Protein AF-A0A819Q0D3-F1 (afdb_monomer)

Solvent-accessible surface area (backbone atoms only — not comparable to full-atom values): 6272 Å² total; per-residue (Å²): 131,62,69,61,76,65,47,49,62,59,52,56,62,49,54,77,68,57,59,43,68,57,38,52,68,46,88,77,35,41,25,39,36,51,47,84,36,79,43,63,66,57,54,52,51,47,34,61,75,50,35,40,67,84,61,46,70,50,67,92,53,69,6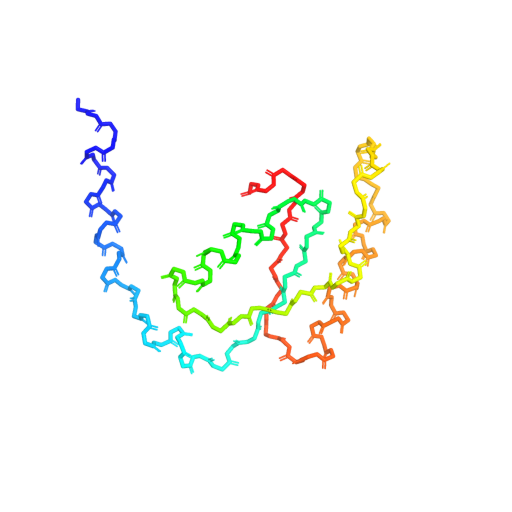9,70,97,79,72,88,71,84,72,88,51,73,66,58,55,47,53,52,51,52,51,46,50,51,54,24,62,75,69,66,37,78,43,78,48,78,37,51,51,85,55,123

Foldseek 3Di:
DDPCVVVVVVVVVVVVVLPLVCQQVPPAAEEEFEAQAPLPVVVVVVCVVSNHDDHHYLVVRPDDPPDPDDDDDPVSVVVSVVSSVVVCVVVVHPYYHYAYHVRD

Secondary structure (DSSP, 8-state):
--HHHHHHHHHHHHHTT--HHHHHT----EEEEESSSSTHHHHHHHHHHTTPPPPEE-GGG---TT---SS--HHHHHHHHHHHHHHHHHHT-SEEEEE-TT--

Structure (mmCIF, N/CA/C/O backbone):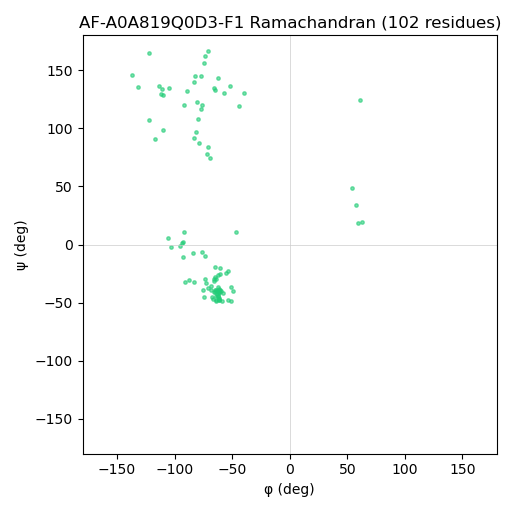
data_AF-A0A819Q0D3-F1
#
_entry.id   AF-A0A819Q0D3-F1
#
loop_
_atom_site.group_PDB
_atom_site.id
_atom_site.type_symbol
_atom_site.label_atom_id
_atom_site.label_alt_id
_atom_site.label_comp_id
_atom_site.label_asym_id
_atom_site.label_entity_id
_atom_site.label_seq_id
_atom_site.pdbx_PDB_ins_code
_atom_site.Cartn_x
_atom_site.Cartn_y
_atom_site.Cartn_z
_atom_site.occupancy
_atom_site.B_iso_or_equiv
_atom_site.auth_seq_id
_atom_site.auth_comp_id
_atom_site.auth_asym_id
_atom_site.auth_atom_id
_atom_site.pdbx_PDB_model_num
ATOM 1 N N . SER A 1 1 ? 32.660 -3.798 -16.308 1.00 59.56 1 SER A N 1
ATOM 2 C CA . SER A 1 1 ? 31.417 -4.593 -16.277 1.00 59.56 1 SER A CA 1
ATOM 3 C C . SER A 1 1 ? 30.276 -3.665 -15.939 1.00 59.56 1 SER A C 1
ATOM 5 O O . SER A 1 1 ? 30.367 -2.997 -14.907 1.00 59.56 1 SER A O 1
ATOM 7 N N . ASP A 1 2 ? 29.285 -3.603 -16.819 1.00 71.25 2 ASP A N 1
ATOM 8 C CA . ASP A 1 2 ? 28.100 -2.762 -16.679 1.00 71.25 2 ASP A CA 1
ATOM 9 C C . ASP A 1 2 ? 27.375 -3.098 -15.357 1.00 71.25 2 ASP A C 1
ATOM 11 O O . ASP A 1 2 ? 27.187 -4.282 -15.053 1.00 71.25 2 ASP A O 1
ATOM 15 N N . PRO A 1 3 ? 27.026 -2.106 -14.516 1.00 71.56 3 PRO A N 1
ATOM 16 C CA . PRO A 1 3 ? 26.212 -2.334 -13.326 1.00 71.56 3 PRO A CA 1
ATOM 17 C C . PRO A 1 3 ? 24.932 -3.122 -13.628 1.00 71.56 3 PRO A C 1
ATOM 19 O O . PRO A 1 3 ? 24.561 -3.988 -12.841 1.00 71.56 3 PRO A O 1
ATOM 22 N N . VAL A 1 4 ? 24.307 -2.891 -14.785 1.00 71.19 4 VAL A N 1
ATOM 23 C CA . VAL A 1 4 ? 23.078 -3.572 -15.206 1.00 71.19 4 VAL A CA 1
ATOM 24 C C . VAL A 1 4 ? 23.311 -5.077 -15.323 1.00 71.19 4 VAL A C 1
ATOM 26 O O . VAL A 1 4 ? 22.585 -5.854 -14.712 1.00 71.19 4 VAL A O 1
ATOM 29 N N . GLU A 1 5 ? 24.387 -5.508 -15.983 1.00 75.81 5 GLU A N 1
ATOM 30 C CA . GLU A 1 5 ? 24.718 -6.933 -16.149 1.00 75.81 5 GLU A CA 1
ATOM 31 C C . GLU A 1 5 ? 24.940 -7.670 -14.818 1.00 75.81 5 GLU A C 1
ATOM 33 O O . GLU A 1 5 ? 24.738 -8.880 -14.734 1.00 75.81 5 GLU A O 1
ATOM 38 N N . LYS A 1 6 ? 25.335 -6.955 -13.756 1.00 72.81 6 LYS A N 1
ATOM 39 C CA . LYS A 1 6 ? 25.507 -7.534 -12.413 1.00 72.81 6 LYS A CA 1
ATOM 40 C C . LYS A 1 6 ? 24.207 -7.618 -11.622 1.00 72.81 6 LYS A C 1
ATOM 42 O O . LYS A 1 6 ? 24.063 -8.510 -10.789 1.00 72.81 6 LYS A O 1
ATOM 47 N N . VAL A 1 7 ? 23.290 -6.678 -11.840 1.00 69.94 7 VAL A N 1
ATOM 48 C CA . VAL A 1 7 ? 22.054 -6.553 -11.055 1.00 69.94 7 VAL A CA 1
ATOM 49 C C . VAL A 1 7 ? 20.916 -7.361 -11.686 1.00 69.94 7 VAL A C 1
ATOM 51 O O . VAL A 1 7 ? 20.114 -7.945 -10.956 1.00 69.94 7 VAL A O 1
ATOM 54 N N . THR A 1 8 ? 20.889 -7.490 -13.016 1.00 71.31 8 THR A N 1
ATOM 55 C C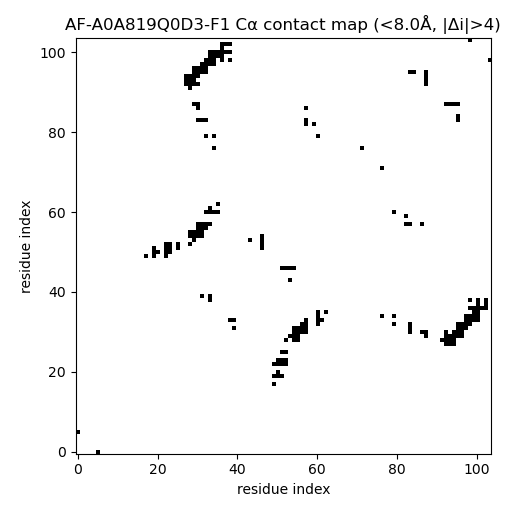A . THR A 1 8 ? 19.863 -8.245 -13.755 1.00 71.31 8 THR A CA 1
ATOM 56 C C . THR A 1 8 ? 19.686 -9.688 -13.260 1.00 71.31 8 THR A C 1
ATOM 58 O O . THR A 1 8 ? 18.553 -10.051 -12.943 1.00 71.31 8 THR A O 1
ATOM 61 N N . PRO A 1 9 ? 20.742 -10.501 -13.049 1.00 68.44 9 PRO A N 1
ATOM 62 C CA . PRO A 1 9 ? 20.572 -11.882 -12.581 1.00 68.44 9 PRO A CA 1
ATOM 63 C C . PRO A 1 9 ? 20.003 -11.974 -11.156 1.00 68.44 9 PRO A C 1
ATOM 65 O O . PRO A 1 9 ? 19.287 -12.918 -10.817 1.00 68.44 9 PRO A O 1
ATOM 68 N N . LEU A 1 10 ? 20.311 -10.992 -10.299 1.00 65.00 10 LEU A N 1
ATOM 69 C CA . LEU A 1 10 ? 19.766 -10.909 -8.940 1.00 65.00 10 LEU A CA 1
ATOM 70 C C . LEU A 1 10 ? 18.280 -10.537 -8.964 1.00 65.00 10 LEU A C 1
ATOM 72 O O . LEU A 1 10 ? 17.502 -11.078 -8.177 1.00 65.00 10 LEU A O 1
ATOM 76 N N . PHE A 1 11 ? 17.884 -9.655 -9.882 1.00 63.38 11 PHE A N 1
ATOM 77 C CA . PHE A 1 11 ? 16.492 -9.274 -10.099 1.00 63.38 11 PHE A CA 1
ATOM 78 C C . PHE A 1 11 ? 15.665 -10.441 -10.663 1.00 63.38 11 PHE A C 1
ATOM 80 O O . PHE A 1 11 ? 14.603 -10.762 -10.133 1.00 63.38 11 PHE A O 1
ATOM 87 N N . GLU A 1 12 ? 16.188 -11.156 -11.662 1.00 63.97 12 GLU A N 1
ATOM 88 C CA . GLU A 1 12 ? 15.541 -12.334 -12.256 1.00 63.97 12 GLU A CA 1
ATOM 89 C C . GLU A 1 12 ? 15.371 -13.484 -11.256 1.00 63.97 12 GLU A C 1
ATOM 91 O O . GLU A 1 12 ? 14.309 -14.103 -11.194 1.00 63.97 12 GLU A O 1
ATOM 96 N N . ARG A 1 13 ? 16.371 -13.731 -10.398 1.00 60.34 13 ARG A N 1
ATOM 97 C CA . ARG A 1 13 ? 16.266 -14.716 -9.310 1.00 60.34 13 ARG A CA 1
ATOM 98 C C . ARG A 1 13 ? 15.231 -14.319 -8.255 1.00 60.34 13 ARG A C 1
ATOM 100 O O . ARG A 1 13 ? 14.644 -15.190 -7.623 1.00 60.34 13 ARG A O 1
ATOM 107 N N . LYS A 1 14 ? 15.002 -13.021 -8.048 1.00 58.31 14 LYS A N 1
ATOM 108 C CA . LYS A 1 14 ? 13.951 -12.525 -7.150 1.00 58.31 14 LYS A CA 1
ATOM 109 C C . LYS A 1 14 ? 12.563 -12.701 -7.775 1.00 58.31 14 LYS A C 1
ATOM 111 O O . LYS A 1 14 ? 11.613 -12.971 -7.050 1.00 58.31 14 LYS A O 1
ATOM 116 N N . ASN A 1 15 ? 12.457 -12.653 -9.107 1.00 58.06 15 ASN A N 1
ATOM 117 C CA . ASN A 1 15 ? 11.195 -12.872 -9.813 1.00 58.06 15 ASN A CA 1
ATOM 118 C C . ASN A 1 15 ? 10.622 -14.285 -9.653 1.00 58.06 15 ASN A C 1
ATOM 120 O O . ASN A 1 15 ? 9.405 -14.435 -9.615 1.00 58.06 15 ASN A O 1
ATOM 124 N N . SER A 1 16 ? 11.462 -15.310 -9.477 1.00 57.03 16 SER A N 1
ATOM 125 C CA . SER A 1 16 ? 10.981 -16.668 -9.183 1.00 57.03 16 SER A CA 1
ATOM 126 C C . SER A 1 16 ? 10.459 -16.853 -7.750 1.00 57.03 16 SER A C 1
ATOM 128 O O . SER A 1 16 ? 9.855 -17.883 -7.467 1.00 57.03 16 SER A O 1
ATOM 130 N N . LEU A 1 17 ? 10.667 -15.871 -6.861 1.00 56.81 17 LEU A N 1
ATOM 131 C CA . LEU A 1 17 ? 10.127 -15.850 -5.495 1.00 56.81 17 LEU A CA 1
ATOM 132 C C . LEU A 1 17 ? 8.779 -15.124 -5.401 1.00 56.81 17 LEU A C 1
ATOM 134 O O . LEU A 1 17 ? 8.121 -15.197 -4.365 1.00 56.81 17 LEU A O 1
ATOM 138 N N . PHE A 1 18 ? 8.353 -14.421 -6.456 1.00 62.09 18 PHE A N 1
ATOM 139 C CA . PHE A 1 18 ? 7.021 -13.830 -6.500 1.00 62.09 18 PHE A CA 1
ATOM 140 C C . PHE A 1 18 ? 6.031 -14.889 -6.957 1.00 62.09 18 PHE A C 1
ATOM 142 O O . PHE A 1 18 ? 5.768 -15.086 -8.143 1.00 62.09 18 PHE A O 1
ATOM 149 N N . GLU A 1 19 ? 5.463 -15.586 -5.986 1.00 69.00 19 GLU A N 1
ATOM 150 C CA . GLU A 1 19 ? 4.349 -16.488 -6.217 1.00 69.00 19 GLU A CA 1
ATOM 151 C C . GLU A 1 19 ? 3.087 -15.658 -6.503 1.00 69.00 19 GLU A C 1
ATOM 153 O O . GLU A 1 19 ? 2.219 -15.460 -5.656 1.00 69.00 19 GLU A O 1
ATOM 158 N N . TYR A 1 20 ? 2.984 -15.149 -7.735 1.00 70.88 20 TYR A N 1
ATOM 159 C CA . TYR A 1 20 ? 1.912 -14.256 -8.189 1.00 70.88 20 TYR A CA 1
ATOM 160 C C . TYR A 1 20 ? 0.498 -14.807 -7.948 1.00 70.88 20 TYR A C 1
ATOM 162 O O . TYR A 1 20 ? -0.465 -14.047 -7.897 1.00 70.88 20 TYR A O 1
ATOM 170 N N . ILE A 1 21 ? 0.368 -16.130 -7.816 1.00 72.44 21 ILE A N 1
ATOM 171 C CA . ILE A 1 21 ? -0.888 -16.798 -7.471 1.00 72.44 21 ILE A CA 1
ATOM 172 C C . ILE A 1 21 ? -1.344 -16.388 -6.065 1.00 72.44 21 ILE A C 1
ATOM 174 O O . ILE A 1 21 ? -2.512 -16.046 -5.899 1.00 72.44 21 ILE A O 1
ATOM 178 N N . PHE A 1 22 ? -0.438 -16.345 -5.082 1.00 80.06 22 PHE A N 1
ATOM 179 C CA . PHE A 1 22 ? -0.782 -15.943 -3.717 1.00 80.06 22 PHE A CA 1
ATOM 180 C C . PHE A 1 22 ? -1.143 -14.462 -3.629 1.00 80.06 22 PHE A C 1
ATOM 182 O O . PHE A 1 22 ? -2.072 -14.117 -2.903 1.00 80.06 22 PHE A O 1
ATOM 189 N N . ASN A 1 23 ? -0.487 -13.601 -4.413 1.00 82.12 23 ASN A N 1
ATOM 190 C CA . ASN A 1 23 ? -0.830 -12.177 -4.482 1.00 82.12 23 ASN A CA 1
ATOM 191 C C . ASN A 1 23 ? -2.240 -11.950 -5.045 1.00 82.12 23 ASN A C 1
ATOM 193 O O . ASN A 1 23 ? -2.971 -11.102 -4.544 1.00 82.12 23 ASN A O 1
ATOM 197 N N . ALA A 1 24 ? -2.643 -12.728 -6.053 1.00 81.00 24 ALA A N 1
ATOM 198 C CA . ALA A 1 24 ? -3.967 -12.605 -6.659 1.00 81.00 24 ALA A CA 1
ATOM 199 C C . ALA A 1 24 ? -5.088 -13.130 -5.752 1.00 81.00 24 ALA A C 1
ATOM 201 O O . ALA A 1 24 ? -6.200 -12.597 -5.779 1.00 81.00 24 ALA A O 1
ATOM 202 N N . SER A 1 25 ? -4.804 -14.165 -4.954 1.00 84.12 25 SER A N 1
ATOM 203 C CA . SER A 1 25 ? -5.756 -14.778 -4.022 1.00 84.12 25 SER A CA 1
ATOM 204 C C . SER A 1 25 ? -5.695 -14.208 -2.605 1.00 84.12 25 SER A C 1
ATOM 206 O O . SER A 1 25 ? -6.382 -14.718 -1.719 1.00 84.12 25 SER A O 1
ATOM 208 N N . THR A 1 26 ? -4.839 -13.215 -2.354 1.00 85.25 26 THR A N 1
ATOM 209 C CA . THR A 1 26 ? -4.665 -12.670 -1.009 1.00 85.25 26 THR A CA 1
ATOM 210 C C . THR A 1 26 ? -5.949 -11.975 -0.546 1.00 85.25 26 THR A C 1
ATOM 212 O O . THR A 1 26 ? -6.534 -11.203 -1.307 1.00 85.25 26 THR A O 1
ATOM 215 N N . PRO A 1 27 ? -6.410 -12.214 0.694 1.00 87.81 27 PRO A N 1
ATOM 216 C CA . PRO A 1 27 ? -7.529 -11.467 1.259 1.00 87.81 27 PRO A CA 1
ATOM 217 C C . PRO A 1 27 ? -7.118 -10.057 1.706 1.00 87.81 27 PRO A C 1
ATOM 219 O O . PRO A 1 27 ? -7.985 -9.291 2.123 1.00 87.81 27 PRO A O 1
ATOM 222 N N . LEU A 1 28 ? -5.816 -9.739 1.647 1.00 89.75 28 LEU A N 1
ATOM 223 C CA . LEU A 1 28 ? -5.270 -8.476 2.117 1.00 89.75 28 LEU A CA 1
ATOM 224 C C . LEU A 1 28 ? -5.799 -7.304 1.296 1.00 89.75 28 LEU A C 1
ATOM 226 O O . LEU A 1 28 ? -5.771 -7.312 0.063 1.00 89.75 28 LEU A O 1
ATOM 230 N N . LYS A 1 29 ? -6.232 -6.269 2.005 1.00 91.44 29 LYS A N 1
ATOM 231 C CA . LYS A 1 29 ? -6.720 -5.020 1.438 1.00 91.44 29 LYS A CA 1
ATOM 232 C C . LYS A 1 29 ? -5.752 -3.892 1.737 1.00 91.44 29 LYS A C 1
ATOM 234 O O . LYS A 1 29 ? -5.337 -3.690 2.877 1.00 91.44 29 LYS A O 1
ATOM 239 N N . PHE A 1 30 ? -5.465 -3.119 0.705 1.00 90.75 30 PHE A N 1
ATOM 240 C CA . PHE A 1 30 ? -4.539 -2.001 0.767 1.00 90.75 30 PHE A CA 1
ATOM 241 C C . PHE A 1 30 ? -5.307 -0.704 0.554 1.00 90.75 30 PHE A C 1
ATOM 243 O O . PHE A 1 30 ? -6.145 -0.629 -0.344 1.00 90.75 30 PHE A O 1
ATOM 250 N N . VAL A 1 31 ? -5.012 0.308 1.360 1.00 90.44 31 VAL A N 1
ATOM 251 C CA . VAL A 1 31 ? -5.376 1.699 1.088 1.00 90.44 31 VAL A CA 1
ATOM 252 C C . VAL A 1 31 ? -4.131 2.438 0.638 1.00 90.44 31 VAL A C 1
ATOM 254 O O . VAL A 1 31 ? -3.077 2.296 1.250 1.00 90.44 31 VAL A O 1
ATOM 257 N N . TYR A 1 32 ? -4.252 3.227 -0.418 1.00 86.00 32 TYR A N 1
ATOM 258 C CA . TYR A 1 32 ? -3.182 4.081 -0.908 1.00 86.00 32 TYR A CA 1
ATOM 259 C C . TYR A 1 32 ? -3.525 5.548 -0.650 1.00 86.00 32 TYR A C 1
ATOM 261 O O . TYR A 1 32 ? -4.618 6.003 -1.001 1.00 86.00 32 TYR A O 1
ATOM 269 N N . THR A 1 33 ? -2.586 6.267 -0.037 1.00 82.06 33 THR A N 1
ATOM 270 C CA . THR A 1 33 ? -2.705 7.685 0.314 1.00 82.06 33 THR A CA 1
ATOM 271 C C . THR A 1 33 ? -1.567 8.466 -0.354 1.00 82.06 33 THR A C 1
ATOM 273 O O . THR A 1 33 ? -0.401 8.309 0.024 1.00 82.06 33 THR A O 1
ATOM 276 N N . PRO A 1 34 ? -1.865 9.253 -1.405 1.00 72.06 34 PRO A N 1
ATOM 277 C CA . PRO A 1 34 ? -0.888 10.151 -1.996 1.00 72.06 34 PRO A CA 1
ATOM 278 C C . PRO A 1 34 ? -0.791 11.418 -1.140 1.00 72.06 34 PRO A C 1
ATOM 280 O O . PRO A 1 34 ? -1.692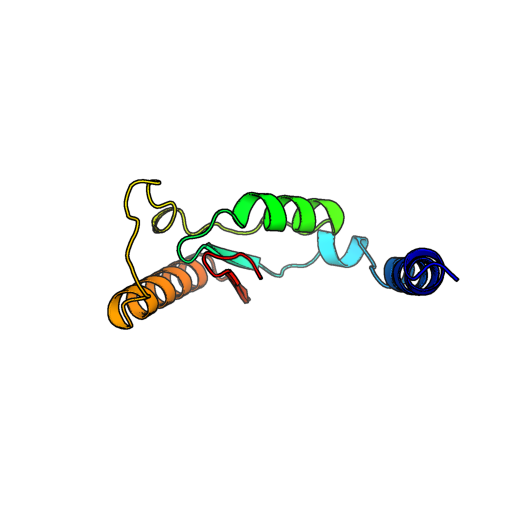 12.253 -1.150 1.00 72.06 34 PRO A O 1
ATOM 283 N N . VAL A 1 35 ? 0.314 11.581 -0.418 1.00 68.38 35 VAL A N 1
ATOM 284 C CA . VAL A 1 35 ? 0.641 12.823 0.285 1.00 68.38 35 VAL A CA 1
ATOM 285 C C . VAL A 1 35 ? 1.244 13.763 -0.761 1.00 68.38 35 VAL A C 1
ATOM 287 O O . VAL A 1 35 ? 2.394 13.606 -1.146 1.00 68.38 35 VAL A O 1
ATOM 290 N N . HIS A 1 36 ? 0.439 14.668 -1.326 1.00 61.12 36 HIS A N 1
ATOM 291 C CA . HIS A 1 36 ? 0.877 15.687 -2.301 1.00 61.12 36 HIS A CA 1
ATOM 292 C C . HIS A 1 36 ? 1.517 15.188 -3.625 1.00 61.12 36 HIS A C 1
ATOM 294 O O . HIS A 1 36 ? 2.173 15.969 -4.312 1.00 61.12 36 HIS A O 1
ATOM 300 N N . GLY A 1 37 ? 1.336 13.922 -4.028 1.00 59.94 37 GLY A N 1
ATOM 301 C CA . GLY A 1 37 ? 2.152 13.301 -5.090 1.00 59.94 37 GLY A CA 1
ATOM 302 C C . GLY A 1 37 ? 1.425 12.742 -6.326 1.00 59.94 37 GLY A C 1
ATOM 303 O O . GLY A 1 37 ? 0.226 12.467 -6.333 1.00 59.94 37 GLY A O 1
ATOM 304 N N . ILE A 1 38 ? 2.212 12.481 -7.381 1.00 66.56 38 ILE A N 1
ATOM 305 C CA . ILE A 1 38 ? 1.822 11.813 -8.649 1.00 66.56 38 ILE A CA 1
ATOM 306 C C . ILE A 1 38 ? 2.044 10.282 -8.633 1.00 66.56 38 ILE A C 1
ATOM 308 O O . ILE A 1 38 ? 1.972 9.604 -9.669 1.00 66.56 38 ILE A O 1
ATOM 312 N N . GLY A 1 39 ? 2.332 9.719 -7.455 1.00 68.38 39 GLY A N 1
ATOM 313 C CA . GLY A 1 39 ? 2.743 8.325 -7.264 1.00 68.38 39 GLY A CA 1
ATOM 314 C C . GLY A 1 39 ? 1.688 7.276 -7.615 1.00 68.38 39 GLY A C 1
ATOM 315 O O . GLY A 1 39 ? 2.049 6.140 -7.927 1.00 68.38 39 GLY A O 1
ATOM 316 N N . GLN A 1 40 ? 0.407 7.657 -7.684 1.00 76.44 40 GLN A N 1
ATOM 317 C CA . GLN A 1 40 ? -0.705 6.735 -7.935 1.00 76.44 40 GLN A CA 1
ATOM 318 C C . GLN A 1 40 ? -0.461 5.854 -9.166 1.00 76.44 40 GLN A C 1
ATOM 320 O O . GLN A 1 40 ? -0.562 4.632 -9.084 1.00 76.44 40 GLN A O 1
ATOM 325 N N . SER A 1 41 ? -0.059 6.452 -10.293 1.00 80.38 41 SER A N 1
ATOM 326 C CA . SER A 1 41 ? 0.147 5.698 -11.536 1.00 80.38 41 SER A CA 1
ATOM 327 C C . SER A 1 41 ? 1.292 4.678 -11.441 1.00 80.38 41 SER A C 1
ATOM 329 O O . SER A 1 41 ? 1.273 3.661 -12.134 1.00 80.38 41 SER A O 1
ATOM 331 N N . HIS A 1 42 ? 2.294 4.923 -10.592 1.00 80.94 42 HIS A N 1
ATOM 332 C CA . HIS A 1 42 ? 3.401 3.995 -10.358 1.00 80.94 42 HIS A CA 1
ATOM 333 C C . HIS A 1 42 ? 2.945 2.817 -9.499 1.00 80.94 42 HIS A C 1
ATOM 335 O O . HIS A 1 42 ? 3.204 1.665 -9.853 1.00 80.94 42 HIS A O 1
ATOM 341 N N . VAL A 1 43 ? 2.207 3.099 -8.422 1.00 83.06 43 VAL A N 1
ATOM 342 C CA . VAL A 1 43 ? 1.664 2.073 -7.524 1.00 83.06 43 VAL A CA 1
ATOM 343 C C . VAL A 1 43 ? 0.634 1.204 -8.250 1.00 83.06 43 VAL A C 1
ATOM 345 O O . VAL A 1 43 ? 0.674 -0.017 -8.125 1.00 83.06 43 VAL A O 1
ATOM 348 N N . GLU A 1 44 ? -0.213 1.782 -9.107 1.00 85.38 44 GLU A N 1
ATOM 349 C CA . GLU A 1 44 ? -1.133 1.024 -9.970 1.00 85.38 44 GLU A CA 1
ATOM 350 C C . GLU A 1 44 ? -0.385 0.056 -10.891 1.00 85.38 44 GLU A C 1
ATOM 352 O O . GLU A 1 44 ? -0.709 -1.133 -10.942 1.00 85.38 44 GLU A O 1
ATOM 357 N N . ARG A 1 45 ? 0.660 0.532 -11.585 1.00 84.75 45 ARG A N 1
ATOM 358 C CA . ARG A 1 45 ? 1.486 -0.326 -12.449 1.00 84.75 45 ARG A CA 1
ATOM 359 C C . ARG A 1 45 ? 2.166 -1.442 -11.658 1.00 84.75 45 ARG A C 1
ATOM 361 O O . ARG A 1 45 ? 2.235 -2.565 -12.156 1.00 84.75 45 ARG A O 1
ATOM 368 N N . ALA A 1 46 ? 2.624 -1.165 -10.438 1.00 85.06 46 ALA A N 1
ATOM 369 C CA . ALA A 1 46 ? 3.203 -2.177 -9.562 1.00 85.06 46 ALA A CA 1
ATOM 370 C C . ALA A 1 46 ? 2.164 -3.240 -9.170 1.00 85.06 46 ALA A C 1
ATOM 372 O O . ALA A 1 46 ? 2.412 -4.430 -9.347 1.00 85.06 46 ALA A O 1
ATOM 373 N N . PHE A 1 47 ? 0.974 -2.838 -8.723 1.00 88.56 47 PHE A N 1
ATOM 374 C CA . PHE A 1 47 ? -0.094 -3.773 -8.356 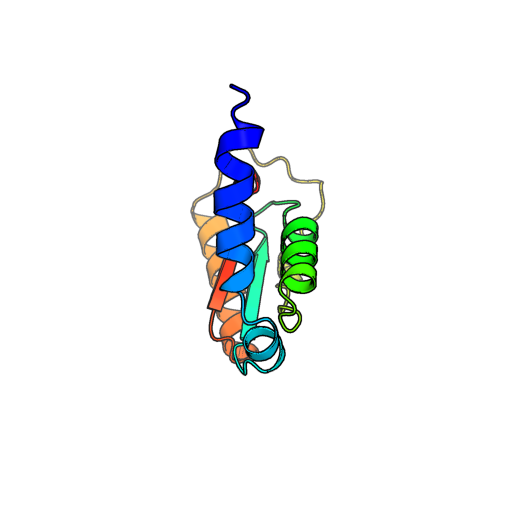1.00 88.56 47 PHE A CA 1
ATOM 375 C C . PHE A 1 47 ? -0.485 -4.689 -9.521 1.00 88.56 47 PHE A C 1
ATOM 377 O O . PHE A 1 47 ? -0.616 -5.900 -9.331 1.00 88.56 47 PHE A O 1
ATOM 384 N N . VAL A 1 48 ? -0.571 -4.141 -10.737 1.00 86.12 48 VAL A N 1
ATOM 385 C CA . VAL A 1 48 ? -0.810 -4.923 -11.960 1.00 86.12 48 VAL A CA 1
ATOM 386 C C . VAL A 1 48 ? 0.343 -5.891 -12.242 1.00 86.12 48 VAL A C 1
ATOM 388 O O . VAL A 1 48 ? 0.099 -7.075 -12.479 1.00 86.12 48 VAL A O 1
ATOM 391 N N . ALA A 1 49 ? 1.595 -5.428 -12.179 1.00 84.00 49 ALA A N 1
ATOM 392 C CA . ALA A 1 49 ? 2.772 -6.261 -12.434 1.00 84.00 49 ALA A CA 1
ATOM 393 C C . ALA A 1 49 ? 2.902 -7.426 -11.435 1.00 84.00 49 ALA A C 1
ATOM 395 O O . ALA A 1 49 ? 3.283 -8.533 -11.819 1.00 84.00 49 ALA A O 1
ATOM 396 N N . PHE A 1 50 ? 2.536 -7.199 -10.171 1.00 84.69 50 PHE A N 1
ATOM 397 C CA . PHE A 1 50 ? 2.591 -8.198 -9.102 1.00 84.69 50 PHE A CA 1
ATOM 398 C C . PHE A 1 50 ? 1.287 -8.989 -8.905 1.00 84.69 50 PHE A C 1
ATOM 400 O O . PHE A 1 50 ? 1.248 -9.870 -8.042 1.00 84.69 50 PHE A O 1
ATOM 407 N N . LYS A 1 51 ? 0.259 -8.732 -9.727 1.00 86.00 51 LYS A N 1
ATOM 408 C CA . LYS A 1 51 ? -1.071 -9.369 -9.700 1.00 86.00 51 LYS A CA 1
ATOM 409 C C . LYS A 1 51 ? -1.816 -9.235 -8.368 1.00 86.00 51 LYS A C 1
ATOM 411 O O . LYS A 1 51 ? -2.541 -10.147 -7.981 1.00 86.00 51 LYS A O 1
ATOM 416 N N . PHE A 1 52 ? -1.649 -8.116 -7.672 1.00 87.25 52 PHE A N 1
ATOM 417 C CA . PHE A 1 52 ? -2.460 -7.812 -6.495 1.00 87.25 52 PHE A CA 1
ATOM 418 C C . PHE A 1 52 ? -3.875 -7.382 -6.889 1.00 87.25 52 PHE A C 1
ATOM 420 O O . PHE A 1 52 ? -4.108 -6.869 -7.985 1.00 87.25 52 PHE A O 1
ATOM 427 N N . GLN A 1 53 ? -4.821 -7.560 -5.965 1.00 88.81 53 GLN A N 1
ATOM 428 C CA . GLN A 1 53 ? -6.125 -6.907 -6.064 1.00 88.81 53 GLN A CA 1
ATOM 429 C C . GLN A 1 53 ? -5.944 -5.382 -6.007 1.00 88.81 53 GLN A C 1
ATOM 431 O O . GLN A 1 53 ? -5.077 -4.923 -5.259 1.00 88.81 53 GLN A O 1
ATOM 436 N N . PRO A 1 54 ? -6.735 -4.591 -6.756 1.00 88.50 54 PRO A N 1
ATOM 437 C CA . PRO A 1 54 ? -6.644 -3.135 -6.721 1.00 88.50 54 PRO A CA 1
ATOM 438 C C . PRO A 1 54 ? -6.721 -2.592 -5.291 1.00 88.50 54 PRO A C 1
ATOM 440 O O . PRO A 1 54 ? -7.550 -3.035 -4.493 1.00 88.50 54 PRO A O 1
ATOM 443 N N . PHE A 1 55 ? -5.859 -1.630 -4.973 1.00 88.81 55 PHE A N 1
ATOM 444 C CA . PHE A 1 55 ? -5.935 -0.909 -3.709 1.00 88.81 55 PHE A CA 1
ATOM 445 C C . PHE A 1 55 ? -7.117 0.068 -3.708 1.00 88.81 55 PHE A C 1
ATOM 447 O O . PHE A 1 55 ? -7.659 0.446 -4.748 1.00 88.81 55 PHE A O 1
ATOM 454 N N . ILE A 1 56 ? -7.499 0.501 -2.515 1.00 89.06 56 ILE A N 1
ATOM 455 C CA . ILE A 1 56 ? -8.531 1.504 -2.288 1.00 89.06 56 ILE A CA 1
ATOM 456 C C . ILE A 1 56 ? -7.843 2.858 -2.218 1.00 89.06 56 ILE A C 1
ATOM 458 O O . ILE A 1 56 ? -6.965 3.075 -1.385 1.00 89.06 56 ILE A O 1
ATOM 462 N N . LEU A 1 57 ? -8.218 3.761 -3.110 1.00 83.81 57 LEU A N 1
ATOM 463 C CA . LEU A 1 57 ? -7.676 5.108 -3.116 1.00 83.81 57 LEU A CA 1
ATOM 464 C C . LEU A 1 57 ? -8.423 5.986 -2.107 1.00 83.81 57 LEU A C 1
ATOM 466 O O . LEU A 1 57 ? -9.649 5.913 -2.010 1.00 83.81 57 LEU A O 1
ATOM 470 N N . VAL A 1 58 ? -7.687 6.831 -1.391 1.00 79.75 58 VAL A N 1
ATOM 471 C CA . VAL A 1 58 ? -8.264 7.944 -0.628 1.00 79.75 58 VAL A CA 1
ATOM 472 C C . VAL A 1 58 ? -8.579 9.075 -1.613 1.00 79.75 58 VAL A C 1
ATOM 474 O O . VAL A 1 58 ? -7.736 9.923 -1.901 1.00 79.75 58 VAL A O 1
ATOM 477 N N . ASP A 1 59 ? -9.773 9.043 -2.211 1.00 68.25 59 ASP A N 1
ATOM 478 C CA . ASP A 1 59 ? -10.194 10.030 -3.219 1.00 68.25 59 ASP A CA 1
ATOM 479 C C . ASP A 1 59 ? -10.256 11.455 -2.644 1.00 68.25 59 ASP A C 1
ATOM 481 O O . ASP A 1 59 ? -10.060 12.422 -3.376 1.00 68.25 59 ASP A O 1
ATOM 485 N N . GLU A 1 60 ? -10.463 11.591 -1.332 1.00 62.81 60 GLU A N 1
ATOM 486 C CA . GLU A 1 60 ? -10.450 12.859 -0.600 1.00 62.81 60 GLU A CA 1
ATOM 487 C C . GLU A 1 60 ? -9.093 13.584 -0.681 1.00 62.81 60 GLU A C 1
ATOM 489 O O . GLU A 1 60 ? -9.038 14.797 -0.507 1.00 62.81 60 GLU A O 1
ATOM 494 N N . GLN A 1 61 ? -8.018 12.856 -1.004 1.00 61.09 61 GLN A N 1
ATOM 495 C CA . GLN A 1 61 ? -6.648 13.364 -1.141 1.00 61.09 61 GLN A CA 1
ATOM 496 C C . GLN A 1 61 ? -6.183 13.474 -2.594 1.00 61.09 61 GLN A C 1
ATOM 498 O O . GLN A 1 61 ? -5.031 13.821 -2.853 1.00 61.09 61 GLN A O 1
ATOM 503 N N . LYS A 1 62 ? -7.063 13.225 -3.576 1.00 60.16 62 LYS A N 1
ATOM 504 C CA . LYS A 1 62 ? -6.817 13.640 -4.966 1.00 60.16 62 LYS A CA 1
ATOM 505 C C . LYS A 1 62 ? -6.902 15.162 -5.039 1.00 60.16 62 LYS A C 1
ATOM 507 O O . LYS A 1 62 ? -7.891 15.719 -5.519 1.00 60.16 62 LYS A O 1
ATOM 512 N N . GLN A 1 63 ? -5.887 15.856 -4.537 1.00 53.75 63 GLN A N 1
ATOM 513 C CA . GLN A 1 63 ? -5.911 17.305 -4.526 1.00 53.75 63 GLN A CA 1
ATOM 514 C C . GLN A 1 63 ? -5.312 17.892 -5.800 1.00 53.75 63 GLN A C 1
ATOM 516 O O . GLN A 1 63 ? -4.258 17.505 -6.299 1.00 53.75 63 GLN A O 1
ATOM 521 N N . SER A 1 64 ? -6.097 18.829 -6.324 1.00 46.50 64 SER A N 1
ATOM 522 C CA . SER A 1 64 ? -5.838 19.726 -7.436 1.00 46.50 64 SER A CA 1
ATOM 523 C C . SER A 1 64 ? -4.403 20.260 -7.427 1.00 46.50 64 SER A C 1
ATOM 525 O O . SER A 1 64 ? -3.950 20.811 -6.431 1.00 46.50 64 SER A O 1
ATOM 527 N N . TRP A 1 65 ? -3.751 20.159 -8.583 1.00 44.84 65 TRP A N 1
ATOM 528 C CA . TRP A 1 65 ? -2.457 20.698 -9.035 1.00 44.84 65 TRP A CA 1
ATOM 529 C C . TRP A 1 65 ? -2.166 22.189 -8.735 1.00 44.84 65 TRP A C 1
ATOM 531 O O . TRP A 1 65 ? -1.227 22.756 -9.288 1.00 44.84 65 TRP A O 1
ATOM 541 N N . LEU A 1 66 ? -2.974 22.854 -7.910 1.00 42.94 66 LEU A N 1
ATOM 542 C CA . LEU A 1 66 ? -2.952 24.295 -7.686 1.00 42.94 66 LEU A CA 1
ATOM 543 C C . LEU A 1 66 ? -2.290 24.741 -6.386 1.00 42.94 66 LEU A C 1
ATOM 545 O O . LEU A 1 66 ? -2.181 25.950 -6.190 1.00 42.94 66 LEU A O 1
ATOM 549 N N . VAL A 1 67 ? -1.821 23.836 -5.524 1.00 46.16 67 VAL A N 1
ATOM 550 C CA . VAL A 1 67 ? -1.137 24.265 -4.300 1.00 46.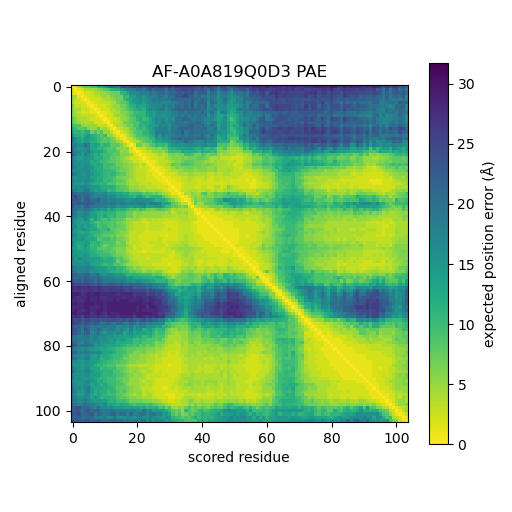16 67 VAL A CA 1
ATOM 551 C C . VAL A 1 67 ? 0.309 23.805 -4.288 1.00 46.16 67 VAL A C 1
ATOM 553 O O . VAL A 1 67 ? 0.656 22.720 -3.843 1.00 46.16 67 VAL A O 1
ATOM 556 N N . ILE A 1 68 ? 1.162 24.680 -4.819 1.00 47.84 68 ILE A N 1
ATOM 557 C CA . ILE A 1 68 ? 2.587 24.702 -4.504 1.00 47.84 68 ILE A CA 1
ATOM 558 C C . ILE A 1 68 ? 2.666 25.210 -3.061 1.00 47.84 68 ILE A C 1
ATOM 560 O O . ILE A 1 68 ? 2.793 26.415 -2.839 1.00 47.84 68 ILE A O 1
ATOM 564 N N . PHE A 1 69 ? 2.498 24.325 -2.078 1.00 49.66 69 PHE A N 1
ATOM 565 C CA . PHE A 1 69 ? 2.812 24.671 -0.697 1.00 49.66 69 PHE A CA 1
ATOM 566 C C . PHE A 1 69 ? 4.326 24.533 -0.492 1.00 49.66 69 PHE A C 1
ATOM 568 O O . PHE A 1 69 ? 4.897 23.478 -0.777 1.00 49.66 69 PHE A O 1
ATOM 575 N N . PRO A 1 70 ? 5.019 25.599 -0.064 1.00 51.47 70 PRO A N 1
ATOM 576 C CA . PRO A 1 70 ? 6.414 25.506 0.319 1.00 51.47 70 PRO A CA 1
ATOM 577 C C . PRO A 1 70 ? 6.500 24.870 1.710 1.00 51.47 70 PRO A C 1
ATOM 579 O O . PRO A 1 70 ? 6.060 25.484 2.671 1.00 51.47 70 PRO A O 1
ATOM 582 N N . GLN A 1 71 ? 7.122 23.691 1.788 1.00 53.03 71 GLN A N 1
ATOM 583 C CA . GLN A 1 71 ? 7.384 22.906 3.004 1.00 53.03 71 GLN A CA 1
ATOM 584 C C . GLN A 1 71 ? 6.138 22.456 3.782 1.00 53.03 71 GLN A C 1
ATOM 586 O O . GLN A 1 71 ? 5.315 23.254 4.213 1.00 53.03 71 GLN A O 1
ATOM 591 N N . SER A 1 72 ? 6.066 21.144 3.978 1.00 54.16 72 SER A N 1
ATOM 592 C CA . SER A 1 72 ? 5.031 20.407 4.690 1.00 54.16 72 SER A CA 1
ATOM 593 C C . SER A 1 72 ? 4.631 21.073 6.008 1.00 54.16 72 SER A C 1
ATOM 595 O O . SER A 1 72 ? 5.462 21.243 6.905 1.00 54.16 72 SER A O 1
ATOM 597 N N . ASP A 1 73 ? 3.359 21.452 6.125 1.00 64.12 73 ASP A N 1
ATOM 598 C CA . ASP A 1 73 ? 2.773 21.843 7.401 1.00 64.12 73 ASP A CA 1
ATOM 599 C C . ASP A 1 73 ? 2.511 20.561 8.219 1.00 64.12 73 ASP A C 1
ATOM 601 O O . ASP A 1 73 ? 1.760 19.693 7.764 1.00 64.12 73 ASP A O 1
ATOM 605 N N . PRO A 1 74 ? 3.103 20.401 9.420 1.00 66.00 74 PRO A N 1
ATOM 606 C CA . PRO A 1 74 ? 2.867 19.233 10.269 1.00 66.00 74 PRO A CA 1
ATOM 607 C C . PRO A 1 74 ? 1.384 18.982 10.587 1.00 66.00 74 PRO A C 1
ATOM 609 O O . PRO A 1 74 ? 1.002 17.855 10.913 1.00 66.00 74 PRO A O 1
ATOM 612 N N . GLU A 1 75 ? 0.546 20.021 10.541 1.00 66.69 75 GLU A N 1
ATOM 613 C CA . GLU A 1 75 ? -0.895 19.903 10.761 1.00 66.69 75 GLU A CA 1
ATOM 614 C C . GLU A 1 75 ? -1.603 19.285 9.540 1.00 66.69 75 GLU A C 1
ATOM 616 O O . GLU A 1 75 ? -2.422 18.380 9.706 1.00 66.69 75 GLU A O 1
ATOM 621 N N . GLU A 1 76 ? -1.199 19.648 8.319 1.00 68.00 76 GLU A N 1
ATOM 622 C CA . GLU A 1 76 ? -1.723 19.088 7.061 1.00 68.00 76 GLU A CA 1
ATOM 623 C C . GLU A 1 76 ? -1.319 17.615 6.869 1.00 68.00 76 GLU A C 1
ATOM 625 O O . GLU A 1 76 ? -2.133 16.774 6.468 1.00 68.00 76 GLU A O 1
ATOM 630 N N . GLU A 1 77 ? -0.084 17.255 7.232 1.00 67.44 77 GLU A N 1
ATOM 631 C CA . GLU A 1 77 ? 0.374 15.859 7.225 1.00 67.44 77 GLU A CA 1
ATOM 632 C C . GLU A 1 77 ? -0.451 14.986 8.181 1.00 67.44 77 GLU A C 1
ATOM 634 O O . GLU A 1 77 ? -0.808 13.844 7.866 1.00 67.44 77 GLU A O 1
ATOM 639 N N . LYS A 1 78 ? -0.792 15.531 9.353 1.00 72.69 78 LYS A N 1
ATOM 640 C CA . LYS A 1 78 ? -1.610 14.841 10.348 1.00 72.69 78 LYS A CA 1
ATOM 641 C C . LYS A 1 78 ? -3.035 14.625 9.841 1.00 72.69 78 LYS A C 1
ATOM 643 O O . LYS A 1 78 ? -3.539 13.507 9.944 1.00 72.69 78 LYS A O 1
ATOM 648 N N . GLU A 1 79 ? -3.664 15.648 9.267 1.00 72.69 79 GLU A N 1
ATOM 649 C CA . GLU A 1 79 ? -5.002 15.535 8.668 1.00 72.69 79 GLU A CA 1
ATOM 650 C C . GLU A 1 79 ? -5.025 14.516 7.517 1.00 72.69 79 GLU A C 1
ATOM 652 O O . GLU A 1 79 ? -5.942 13.695 7.406 1.00 72.69 79 GLU A O 1
ATOM 657 N N . THR A 1 80 ? -3.966 14.495 6.705 1.00 75.19 80 THR A N 1
ATOM 658 C CA . THR A 1 80 ? -3.775 13.523 5.623 1.00 75.19 80 THR A CA 1
ATOM 659 C C . THR A 1 80 ? -3.693 12.094 6.172 1.00 75.19 80 THR A C 1
ATOM 661 O O . THR A 1 80 ? -4.389 11.183 5.708 1.00 75.19 80 THR A O 1
ATOM 664 N N . LEU A 1 81 ? -2.901 11.872 7.218 1.00 80.44 81 LEU A N 1
ATOM 665 C CA . LEU A 1 81 ? -2.800 10.554 7.838 1.00 80.44 81 LEU A CA 1
ATOM 666 C C . LEU A 1 81 ? -4.122 10.118 8.495 1.00 80.44 81 LEU A C 1
ATOM 668 O O . LEU A 1 81 ? -4.533 8.964 8.354 1.00 80.44 81 LEU A O 1
ATOM 672 N N . GLU A 1 82 ? -4.817 11.029 9.177 1.00 84.56 82 GLU A N 1
ATOM 673 C CA . GLU A 1 82 ? -6.119 10.760 9.797 1.00 84.56 82 GLU A CA 1
ATOM 674 C C . GLU A 1 82 ? -7.178 10.367 8.756 1.00 84.56 82 GLU A C 1
ATOM 676 O O . GLU A 1 82 ? -7.927 9.405 8.965 1.00 84.56 82 GLU A O 1
ATOM 681 N N . CYS A 1 83 ? -7.194 11.034 7.598 1.00 82.25 83 CYS A N 1
ATOM 682 C CA . CYS A 1 83 ? -8.062 10.684 6.475 1.00 82.25 83 CYS A CA 1
ATOM 683 C C . CYS A 1 83 ? -7.772 9.266 5.949 1.00 82.25 83 CYS A C 1
ATOM 685 O O . CYS A 1 83 ? -8.690 8.451 5.802 1.00 82.25 83 CYS A O 1
ATOM 687 N N . ALA A 1 84 ? -6.494 8.919 5.760 1.00 85.56 84 ALA A N 1
ATOM 688 C CA . ALA A 1 84 ? -6.093 7.584 5.318 1.00 85.56 84 ALA A CA 1
ATOM 689 C C . ALA A 1 84 ? -6.516 6.490 6.313 1.00 85.56 84 ALA A C 1
ATOM 691 O O . ALA A 1 84 ? -7.047 5.447 5.915 1.00 85.56 84 ALA A O 1
ATOM 692 N N . ILE A 1 85 ? -6.354 6.744 7.617 1.00 87.19 85 ILE A N 1
ATOM 693 C CA . ILE A 1 85 ? -6.794 5.838 8.686 1.00 87.19 85 ILE A CA 1
ATOM 694 C C . ILE A 1 85 ? -8.319 5.671 8.668 1.00 87.19 85 ILE A C 1
ATOM 696 O O . ILE A 1 85 ? -8.821 4.551 8.801 1.00 87.19 85 ILE A O 1
ATOM 700 N N . ALA A 1 86 ? -9.078 6.751 8.474 1.00 88.75 86 ALA A N 1
ATOM 701 C CA . ALA A 1 86 ? -10.535 6.686 8.393 1.00 88.75 86 ALA A CA 1
ATOM 702 C C . ALA A 1 86 ? -11.006 5.827 7.204 1.00 88.75 86 ALA A C 1
ATOM 704 O O . ALA A 1 86 ? -11.879 4.966 7.372 1.00 88.75 86 ALA A O 1
ATOM 705 N N . VAL A 1 87 ? -10.397 5.995 6.025 1.00 87.38 87 VAL A N 1
ATOM 706 C CA . VAL A 1 87 ? -10.694 5.183 4.832 1.00 87.38 87 VAL A CA 1
ATOM 707 C C . VAL A 1 87 ? -10.306 3.718 5.041 1.00 87.38 87 VAL A C 1
ATOM 709 O O . VAL A 1 87 ? -11.086 2.828 4.682 1.00 87.38 87 VAL A O 1
ATOM 712 N N . ALA A 1 88 ? -9.161 3.446 5.670 1.00 89.88 88 ALA A N 1
ATOM 713 C CA . ALA A 1 88 ? -8.739 2.090 6.012 1.00 89.88 88 ALA A CA 1
ATOM 714 C C . ALA A 1 88 ? -9.727 1.405 6.959 1.00 89.88 88 ALA A C 1
ATOM 716 O O . ALA A 1 88 ? -10.199 0.304 6.665 1.00 89.88 88 ALA A O 1
ATOM 717 N N . ASN A 1 89 ? -10.135 2.084 8.031 1.00 91.44 89 ASN A N 1
ATOM 718 C CA . ASN A 1 89 ? -11.113 1.561 8.983 1.00 91.44 89 ASN A CA 1
ATOM 719 C C . ASN A 1 89 ? -12.474 1.300 8.323 1.00 91.44 89 ASN A C 1
ATOM 721 O O . ASN A 1 89 ? -13.062 0.232 8.512 1.00 91.44 89 ASN A O 1
ATOM 725 N N . LYS A 1 90 ? -12.958 2.235 7.494 1.00 91.75 90 LYS A N 1
ATOM 726 C CA . LYS A 1 90 ? -14.227 2.103 6.760 1.00 91.75 90 LYS A CA 1
ATOM 727 C C . LYS A 1 90 ? -14.237 0.884 5.836 1.00 91.75 90 LYS A C 1
ATOM 729 O O . LYS A 1 90 ? -15.249 0.191 5.745 1.00 91.75 90 LYS A O 1
ATOM 734 N N . ASN A 1 91 ? -13.117 0.606 5.171 1.00 89.31 91 ASN A N 1
ATOM 735 C CA . ASN A 1 91 ? -13.007 -0.483 4.201 1.00 89.31 91 ASN A CA 1
ATOM 736 C C . ASN A 1 91 ? -12.453 -1.795 4.780 1.00 89.31 91 ASN A C 1
ATOM 738 O O . ASN A 1 91 ? -12.391 -2.807 4.066 1.00 89.31 91 ASN A O 1
ATOM 742 N N . LYS A 1 92 ? -12.105 -1.796 6.075 1.00 91.94 92 LYS A N 1
ATOM 743 C CA . LYS A 1 92 ? -11.411 -2.891 6.765 1.00 91.94 92 LYS A CA 1
ATOM 744 C C . LYS A 1 92 ? -10.126 -3.272 6.029 1.00 91.94 92 LYS A C 1
ATOM 746 O O . LYS A 1 92 ? -9.948 -4.434 5.672 1.00 91.94 92 LYS A O 1
ATOM 751 N N . ALA A 1 93 ? -9.318 -2.268 5.700 1.00 91.12 93 ALA A N 1
ATOM 752 C CA . ALA A 1 93 ? -8.026 -2.470 5.069 1.00 91.12 93 ALA A CA 1
ATOM 753 C C . ALA A 1 93 ? 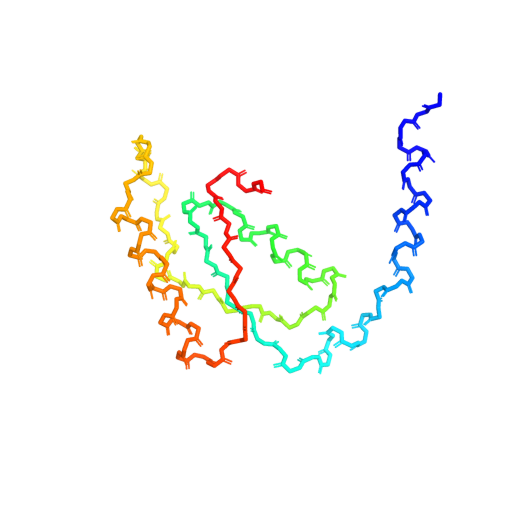-6.987 -2.938 6.090 1.00 91.12 93 ALA A C 1
ATOM 755 O O . ALA A 1 93 ? -7.021 -2.520 7.246 1.00 91.12 93 ALA A O 1
ATOM 756 N N . ASP A 1 94 ? -6.073 -3.794 5.647 1.00 91.75 94 ASP A N 1
ATOM 757 C CA . ASP A 1 94 ? -5.010 -4.355 6.481 1.00 91.75 94 ASP A CA 1
ATOM 758 C C . ASP A 1 94 ? 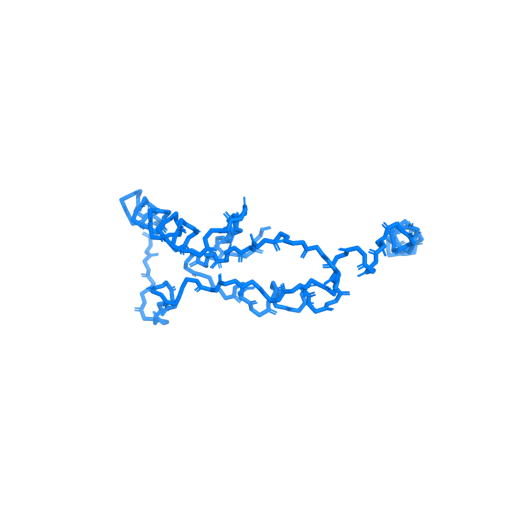-3.776 -3.448 6.493 1.00 91.75 94 ASP A C 1
ATOM 760 O O . ASP A 1 94 ? -3.049 -3.390 7.484 1.00 91.75 94 ASP A O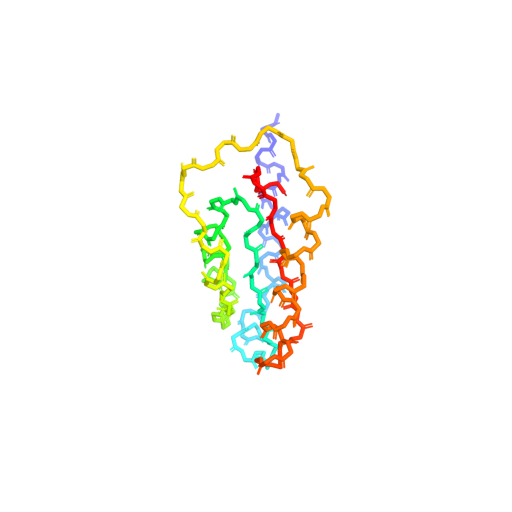 1
ATOM 764 N N . PHE A 1 95 ? -3.551 -2.720 5.395 1.00 88.69 95 PHE A N 1
ATOM 765 C CA . PHE A 1 95 ? -2.372 -1.882 5.206 1.00 88.69 95 PHE A CA 1
ATOM 766 C C . PHE A 1 95 ? -2.718 -0.529 4.590 1.00 88.69 95 PHE A C 1
ATOM 768 O O . PHE A 1 95 ? -3.593 -0.424 3.728 1.00 88.69 95 PHE A O 1
ATOM 775 N N . ILE A 1 96 ? -1.964 0.490 5.001 1.00 87.50 96 ILE A N 1
ATOM 776 C CA . ILE A 1 96 ? -1.944 1.820 4.391 1.00 87.50 96 ILE A CA 1
ATOM 777 C C . ILE A 1 96 ? -0.579 1.995 3.726 1.00 87.50 96 ILE A C 1
ATOM 779 O O . ILE A 1 96 ? 0.450 1.738 4.350 1.00 87.50 96 ILE A O 1
ATOM 783 N N . ILE A 1 97 ? -0.580 2.412 2.463 1.00 84.81 97 ILE A N 1
ATOM 784 C CA . ILE A 1 97 ? 0.610 2.696 1.665 1.00 84.81 97 ILE A CA 1
ATOM 785 C C . ILE A 1 97 ? 0.667 4.212 1.449 1.00 84.81 97 ILE A C 1
ATOM 787 O O . ILE A 1 97 ? -0.055 4.720 0.584 1.00 84.81 97 ILE A O 1
ATOM 791 N N . PRO A 1 98 ? 1.471 4.939 2.238 1.00 80.94 98 PRO A N 1
ATOM 792 C CA . PRO A 1 98 ? 1.734 6.347 1.995 1.00 80.94 98 PRO A CA 1
ATOM 793 C C . PRO A 1 98 ? 2.821 6.528 0.933 1.00 80.94 98 PRO A C 1
ATOM 795 O O . PRO A 1 98 ? 3.772 5.749 0.871 1.00 80.94 98 PRO A O 1
ATOM 798 N N . THR A 1 99 ? 2.694 7.572 0.120 1.00 72.06 99 THR A N 1
ATOM 799 C CA . THR A 1 99 ? 3.790 8.092 -0.717 1.00 72.06 99 THR A CA 1
ATOM 800 C C . THR A 1 99 ? 3.885 9.593 -0.545 1.00 72.06 99 THR A C 1
ATOM 802 O O . THR A 1 99 ? 2.848 10.254 -0.609 1.00 72.06 99 THR A O 1
ATOM 805 N N . ASP A 1 100 ? 5.103 10.099 -0.397 1.00 65.00 100 ASP A N 1
ATOM 806 C CA . ASP A 1 100 ? 5.406 11.530 -0.411 1.00 65.00 100 ASP A CA 1
ATOM 807 C C . ASP A 1 100 ? 5.256 12.123 -1.831 1.00 65.00 100 ASP A C 1
ATOM 809 O O . ASP A 1 100 ? 5.170 11.400 -2.833 1.00 65.00 100 ASP A O 1
ATOM 813 N N . SER A 1 101 ? 5.244 13.450 -1.900 1.00 61.00 101 SER A N 1
ATOM 814 C CA . SER A 1 101 ? 5.237 14.312 -3.079 1.00 61.00 101 SER A CA 1
ATOM 815 C C . SER A 1 101 ? 6.307 13.949 -4.109 1.00 61.00 101 SER A C 1
ATOM 817 O O . SER A 1 101 ? 6.006 13.921 -5.306 1.00 61.00 101 SER A O 1
ATOM 819 N N . ASP A 1 102 ? 7.507 13.594 -3.644 1.00 58.72 102 ASP A N 1
ATOM 820 C CA . ASP A 1 102 ? 8.650 13.227 -4.487 1.00 58.72 102 ASP A CA 1
ATOM 821 C C . ASP A 1 102 ? 8.644 11.745 -4.928 1.00 58.72 102 ASP A C 1
ATOM 823 O O . ASP A 1 102 ? 9.369 11.376 -5.846 1.00 58.72 102 ASP A O 1
ATOM 827 N N . VAL A 1 103 ? 7.729 10.915 -4.397 1.00 57.00 103 VAL A N 1
ATOM 828 C CA . VAL A 1 103 ? 7.493 9.509 -4.817 1.00 57.00 103 VAL A CA 1
ATOM 829 C C . VAL A 1 103 ? 8.705 8.570 -4.606 1.00 57.00 103 VAL A C 1
ATOM 831 O O . VAL A 1 103 ? 8.759 7.487 -5.195 1.00 57.00 103 VAL A O 1
ATOM 834 N N . ASP A 1 104 ? 9.646 8.955 -3.745 1.00 52.59 104 ASP A N 1
ATOM 835 C CA . ASP A 1 104 ? 10.800 8.142 -3.320 1.00 52.59 104 ASP A CA 1
ATOM 836 C C . ASP A 1 104 ? 10.412 7.065 -2.285 1.00 52.59 104 ASP A C 1
ATOM 838 O O . ASP A 1 104 ? 10.899 5.912 -2.414 1.00 52.59 104 ASP A O 1
#

Sequence (104 aa):
SDPVEKVTPLFERKNSLFEYIFNASTPLKFVYTPVHGIGQSHVERAFVAFKFQPFILVDEQKQSWLVIFPQSDPEEEKETLECAIAVANKNKADFIIPTDSDVD

pLDDT: mean 73.7, std 13.44, range [42.94, 91.94]

Radius of gyration: 16.82 Å; Cα contacts (8 Å, |Δi|>4): 111; chains: 1; bounding box: 46×42×27 Å

Mean predicted aligned error: 10.63 Å

Nearest PDB structures (foldseek):
  9eyk-assembly1_C  TM=5.439E-01  e=3.394E-02  Candidatus Cloacimonas acidaminovorans
  4uop-assembly1_A  TM=4.688E-01  e=3.841E-01  Listeria monocytogenes EGD-e
  7obq-assembly1_y  TM=4.865E-01  e=6.512E+00  Oryctolagus cuniculus
  3lxq-assembly2_B  TM=4.155E-01  e=5.691E+00  Vibrio parahaemolyticus